Protein AF-A0A7R9Q0N7-F1 (afdb_monomer_lite)

Structure (mmCIF, N/CA/C/O backbone):
data_AF-A0A7R9Q0N7-F1
#
_entry.id   AF-A0A7R9Q0N7-F1
#
loop_
_atom_site.group_PDB
_atom_site.id
_atom_site.type_symbol
_atom_site.label_atom_id
_atom_site.label_alt_id
_atom_site.label_comp_id
_atom_site.label_asym_id
_atom_site.label_entity_id
_atom_site.label_seq_id
_atom_site.pdbx_PDB_ins_code
_atom_site.Cartn_x
_atom_site.Cartn_y
_atom_site.Cartn_z
_atom_site.occupancy
_atom_site.B_iso_or_equiv
_atom_site.auth_seq_id
_atom_site.auth_comp_id
_atom_site.auth_asym_id
_atom_site.auth_atom_id
_atom_site.pdbx_PDB_model_num
ATOM 1 N N . MET A 1 1 ? 1.577 -22.660 20.270 1.00 37.16 1 MET A N 1
ATOM 2 C CA . MET A 1 1 ? 1.448 -21.223 20.616 1.00 37.16 1 MET A CA 1
ATOM 3 C C . MET A 1 1 ? 2.743 -20.415 20.415 1.00 37.16 1 MET A C 1
ATOM 5 O O . MET A 1 1 ? 2.651 -19.222 20.184 1.00 37.16 1 MET A O 1
ATOM 9 N N . PHE A 1 2 ? 3.934 -21.036 20.384 1.00 25.73 2 PHE A N 1
ATOM 10 C CA . PHE A 1 2 ? 5.228 -20.340 20.232 1.00 25.73 2 PHE A CA 1
ATOM 11 C C . PHE A 1 2 ? 5.593 -19.840 18.812 1.00 25.73 2 PHE A C 1
ATOM 13 O O . PHE A 1 2 ? 6.456 -18.979 18.685 1.00 25.73 2 PHE A O 1
ATOM 20 N N . LEU A 1 3 ? 4.931 -20.309 17.743 1.00 26.89 3 LEU A N 1
ATOM 21 C CA . LEU A 1 3 ? 5.252 -19.912 16.355 1.00 26.89 3 LEU A CA 1
ATOM 22 C C . LEU A 1 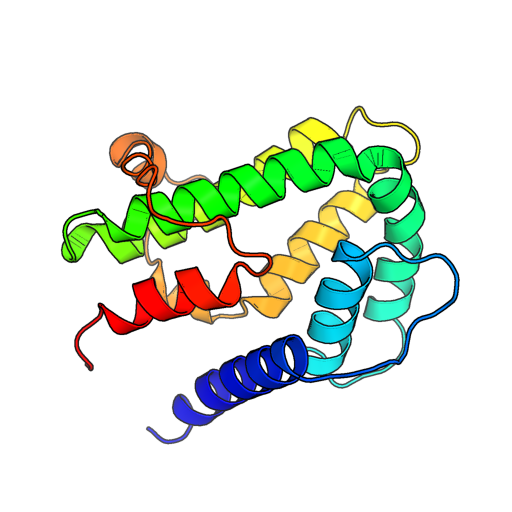3 ? 4.684 -18.546 15.908 1.00 26.89 3 LEU A C 1
ATOM 24 O O . LEU A 1 3 ? 5.082 -18.041 14.864 1.00 26.89 3 LEU A O 1
ATOM 28 N N . LYS A 1 4 ? 3.748 -17.944 16.659 1.00 35.19 4 LYS A N 1
ATOM 29 C CA . LYS A 1 4 ? 3.118 -16.661 16.278 1.00 35.19 4 LYS A CA 1
ATOM 30 C C . LYS A 1 4 ? 3.932 -15.440 16.725 1.00 35.19 4 LYS A C 1
ATOM 32 O O . LYS A 1 4 ? 3.951 -14.425 16.035 1.00 35.19 4 LYS A O 1
ATOM 37 N N . ILE A 1 5 ? 4.661 -15.562 17.836 1.00 32.03 5 ILE A N 1
ATOM 38 C CA . ILE A 1 5 ? 5.450 -14.468 18.423 1.00 32.03 5 ILE A CA 1
ATOM 39 C C . ILE A 1 5 ? 6.707 -14.190 17.586 1.00 32.03 5 ILE A C 1
ATOM 41 O O . ILE A 1 5 ? 7.084 -13.037 17.413 1.00 32.03 5 ILE A O 1
ATOM 45 N N . THR A 1 6 ? 7.315 -15.210 16.976 1.00 32.28 6 THR A N 1
ATOM 46 C CA . THR A 1 6 ? 8.518 -15.040 16.143 1.00 32.28 6 THR A CA 1
ATOM 47 C C . THR A 1 6 ? 8.264 -14.227 14.873 1.00 32.28 6 THR A C 1
ATOM 49 O O . THR A 1 6 ? 9.132 -13.454 14.486 1.00 32.28 6 THR A O 1
ATOM 52 N N . SER A 1 7 ? 7.078 -14.324 14.259 1.00 39.66 7 SER A N 1
ATOM 53 C CA . SER A 1 7 ? 6.729 -13.504 13.084 1.00 39.66 7 SER A CA 1
ATOM 54 C C . SER A 1 7 ? 6.487 -12.043 13.453 1.00 39.66 7 SER A C 1
ATOM 56 O O . SER A 1 7 ? 6.965 -11.152 12.761 1.00 39.66 7 SER A O 1
ATOM 58 N N . ILE A 1 8 ? 5.814 -11.781 14.578 1.00 39.75 8 ILE A N 1
ATOM 59 C CA . ILE A 1 8 ? 5.605 -10.413 15.069 1.00 39.75 8 ILE A CA 1
ATOM 60 C C . ILE A 1 8 ? 6.941 -9.797 15.486 1.00 39.75 8 ILE A C 1
ATOM 62 O O . ILE A 1 8 ? 7.223 -8.667 15.115 1.00 39.75 8 ILE A O 1
ATOM 66 N N . VAL A 1 9 ? 7.809 -10.545 16.171 1.00 37.78 9 VAL A N 1
ATOM 67 C CA . VAL A 1 9 ? 9.155 -10.086 16.542 1.00 37.78 9 VAL A CA 1
ATOM 68 C C . VAL A 1 9 ? 10.033 -9.870 15.307 1.00 37.78 9 VAL A C 1
ATOM 70 O O . VAL A 1 9 ? 10.769 -8.893 15.274 1.00 37.78 9 VAL A O 1
ATOM 73 N N . ALA A 1 10 ? 9.929 -10.696 14.262 1.00 41.44 10 ALA A N 1
ATOM 74 C CA . ALA A 1 10 ? 10.648 -10.487 13.002 1.00 41.44 10 ALA A CA 1
ATOM 75 C C . ALA A 1 10 ? 10.155 -9.239 12.254 1.00 41.44 10 ALA A C 1
ATOM 77 O O . ALA A 1 10 ? 10.969 -8.459 11.764 1.00 41.44 10 ALA A O 1
ATOM 78 N N . VAL A 1 11 ? 8.839 -9.005 12.222 1.00 42.97 11 VAL A N 1
ATOM 79 C CA . VAL A 1 11 ? 8.255 -7.773 11.678 1.00 42.97 11 VAL A CA 1
ATOM 80 C C . VAL A 1 11 ? 8.704 -6.579 12.518 1.00 42.97 11 VAL A C 1
ATOM 82 O O . VAL A 1 11 ? 9.238 -5.627 11.969 1.00 42.97 11 VAL A O 1
ATOM 85 N N . LEU A 1 12 ? 8.606 -6.636 13.845 1.00 42.12 12 LEU A N 1
ATOM 86 C CA . LEU A 1 12 ? 9.044 -5.563 14.740 1.00 42.12 12 LEU A CA 1
ATOM 87 C C . LEU A 1 12 ? 10.554 -5.294 14.644 1.00 42.12 12 LEU A C 1
ATOM 89 O O . LEU A 1 12 ? 10.946 -4.132 14.644 1.00 42.12 12 LEU A O 1
ATOM 93 N N . LEU A 1 13 ? 11.396 -6.319 14.487 1.00 38.53 13 LEU A N 1
ATOM 94 C CA . LEU A 1 13 ? 12.838 -6.177 14.256 1.00 38.53 13 LEU A CA 1
ATOM 95 C C . LEU A 1 13 ? 13.127 -5.563 12.885 1.00 38.53 13 LEU A C 1
ATOM 97 O O . LEU A 1 13 ? 13.954 -4.657 12.796 1.00 38.53 13 LEU A O 1
ATOM 101 N N . ALA A 1 14 ? 12.404 -5.977 11.840 1.00 43.84 14 ALA A N 1
ATOM 102 C CA . ALA A 1 14 ? 12.493 -5.360 10.521 1.00 43.84 14 ALA A CA 1
ATOM 103 C C . ALA A 1 14 ? 12.107 -3.874 10.590 1.00 43.84 14 ALA A C 1
ATOM 105 O O . ALA A 1 14 ? 12.832 -3.010 10.090 1.00 43.84 14 ALA A O 1
ATOM 106 N N . LEU A 1 15 ? 11.024 -3.552 11.299 1.00 42.66 15 LEU A N 1
ATOM 107 C CA . LEU A 1 15 ? 10.566 -2.185 11.533 1.00 42.66 15 LEU A CA 1
ATOM 108 C C . LEU A 1 15 ? 11.549 -1.371 12.391 1.00 42.66 15 LEU A C 1
ATOM 110 O O . LEU A 1 15 ? 11.762 -0.188 12.119 1.00 42.66 15 LEU A O 1
ATOM 114 N N . TRP A 1 16 ? 12.217 -2.001 13.359 1.00 37.00 16 TRP A N 1
ATOM 115 C CA . TRP A 1 16 ? 13.253 -1.381 14.185 1.00 37.00 16 TRP A CA 1
ATOM 116 C C . TRP A 1 16 ? 14.507 -1.044 13.366 1.00 37.00 16 TRP A C 1
ATOM 118 O O . TRP A 1 16 ? 15.011 0.078 13.433 1.00 37.00 16 TRP A O 1
ATOM 128 N N . THR A 1 17 ? 14.949 -1.937 12.476 1.00 39.12 17 THR A N 1
ATOM 129 C CA . THR A 1 17 ? 16.046 -1.649 11.532 1.00 39.12 17 THR A CA 1
ATOM 130 C C . THR A 1 17 ? 15.695 -0.593 10.477 1.00 39.12 17 THR A C 1
ATOM 132 O O . THR A 1 17 ? 16.576 0.142 10.031 1.00 39.12 17 THR A O 1
ATOM 135 N N . ILE A 1 18 ? 14.418 -0.443 10.107 1.00 44.34 18 ILE A N 1
ATOM 136 C CA . ILE A 1 18 ? 13.950 0.663 9.250 1.00 44.34 18 ILE A CA 1
ATOM 137 C C . ILE A 1 18 ? 14.027 2.002 9.987 1.00 44.34 18 ILE A C 1
ATOM 139 O O . ILE A 1 18 ? 14.349 3.019 9.370 1.00 44.34 18 ILE A O 1
ATOM 143 N N . ALA A 1 19 ? 13.728 2.007 11.287 1.00 37.50 19 ALA A N 1
ATOM 144 C CA . ALA A 1 19 ? 13.753 3.210 12.108 1.00 37.50 19 ALA A CA 1
ATOM 145 C C . ALA A 1 19 ? 15.181 3.654 12.485 1.00 37.50 19 ALA A C 1
ATOM 147 O O . ALA A 1 19 ? 15.412 4.857 12.594 1.00 37.50 19 ALA A O 1
ATOM 148 N N . TYR A 1 20 ? 16.133 2.717 12.626 1.00 36.25 20 TYR A N 1
ATOM 149 C CA . TYR A 1 20 ? 17.461 2.994 13.203 1.00 36.25 20 TYR A CA 1
ATOM 150 C C . TYR A 1 20 ? 18.684 2.606 12.345 1.00 36.25 20 TYR A C 1
ATOM 152 O O . TYR A 1 20 ? 19.807 2.935 12.716 1.00 36.25 20 TYR A O 1
ATOM 160 N N . GLY A 1 21 ? 18.526 1.949 11.191 1.00 35.38 21 GLY A N 1
ATOM 161 C CA . GLY A 1 21 ? 19.665 1.524 10.365 1.00 35.38 21 GLY A CA 1
ATOM 162 C C . GLY A 1 21 ? 20.298 2.659 9.547 1.00 35.38 21 GLY A C 1
ATOM 163 O O . GLY A 1 21 ? 19.736 3.087 8.535 1.00 35.38 21 GLY A O 1
ATOM 164 N N . GLN A 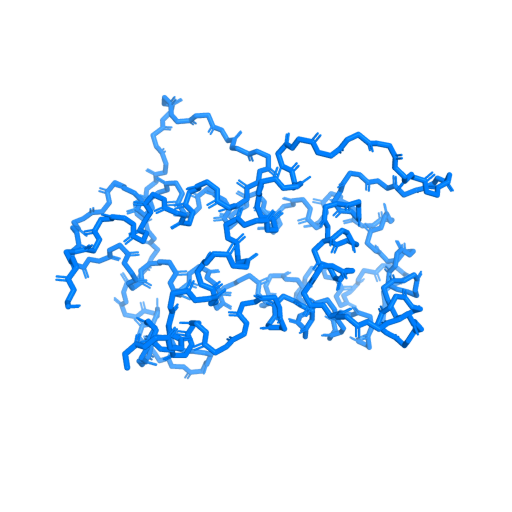1 22 ? 21.494 3.116 9.918 1.00 36.59 22 GLN A N 1
ATOM 165 C CA . GLN A 1 22 ? 22.346 3.948 9.058 1.00 36.59 22 GLN A CA 1
ATOM 166 C C . GLN A 1 22 ? 23.008 3.131 7.931 1.00 36.59 22 GLN A C 1
ATOM 168 O O . GLN A 1 22 ? 23.356 1.970 8.094 1.00 36.59 22 GLN A O 1
ATOM 173 N N . ASP A 1 23 ? 23.091 3.773 6.763 1.00 37.28 23 ASP A N 1
ATOM 174 C CA . ASP A 1 23 ? 24.096 3.628 5.698 1.00 37.28 23 ASP A CA 1
ATOM 175 C C . ASP A 1 23 ? 24.526 2.233 5.217 1.00 37.28 23 ASP A C 1
ATOM 177 O O . ASP A 1 23 ? 25.565 1.695 5.572 1.00 37.28 23 ASP A O 1
ATOM 181 N N . CYS A 1 24 ? 23.770 1.733 4.238 1.00 32.28 24 CYS A N 1
ATOM 182 C CA . CYS A 1 24 ? 24.281 0.897 3.148 1.00 32.28 24 CYS A CA 1
ATOM 18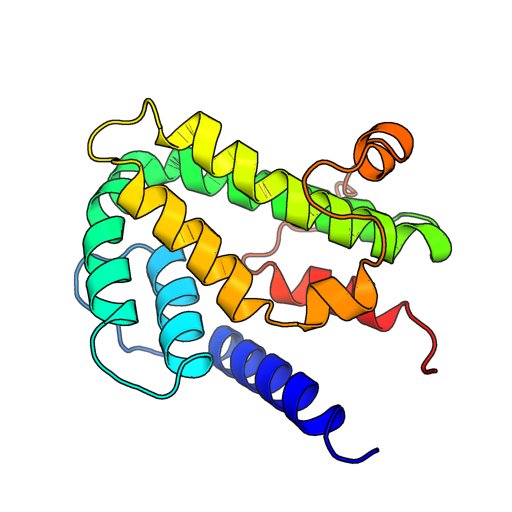3 C C . CYS A 1 24 ? 23.483 1.306 1.905 1.00 32.28 24 CYS A C 1
ATOM 185 O O . CYS A 1 24 ? 22.410 0.765 1.643 1.00 32.28 24 CYS A O 1
ATOM 187 N N . SER A 1 25 ? 23.933 2.365 1.225 1.00 33.62 25 SER A N 1
ATOM 188 C CA . SER A 1 25 ? 23.260 2.939 0.055 1.00 33.62 25 SER A CA 1
ATOM 189 C C . SER A 1 25 ? 24.121 2.747 -1.198 1.00 33.62 25 SER A C 1
ATOM 191 O O . SER A 1 25 ? 25.211 3.320 -1.271 1.00 33.62 25 SER A O 1
ATOM 193 N N . PRO A 1 26 ? 23.669 1.974 -2.203 1.00 36.22 26 PRO A N 1
ATOM 194 C CA . PRO A 1 26 ? 24.223 2.049 -3.548 1.00 36.22 26 PRO A CA 1
ATOM 195 C C . PRO A 1 26 ? 23.954 3.447 -4.124 1.00 36.22 26 PRO A C 1
ATOM 197 O O . PRO A 1 26 ? 22.831 3.953 -4.064 1.00 36.22 26 PRO A O 1
ATOM 200 N N . LYS A 1 27 ? 24.984 4.093 -4.682 1.00 29.75 27 LYS A N 1
ATOM 201 C CA . LYS A 1 27 ? 24.873 5.437 -5.273 1.00 29.75 27 LYS A CA 1
ATOM 202 C C . LYS A 1 27 ? 23.765 5.458 -6.341 1.00 29.75 27 LYS A C 1
ATOM 204 O O . LYS A 1 27 ? 23.874 4.757 -7.340 1.00 29.75 27 LYS A O 1
ATOM 209 N N . GLY A 1 28 ? 22.727 6.277 -6.137 1.00 35.34 28 GLY A N 1
ATOM 210 C CA . GLY A 1 28 ? 21.667 6.539 -7.126 1.00 35.34 28 GLY A CA 1
ATOM 211 C C . GLY A 1 28 ? 20.246 6.087 -6.757 1.00 35.34 28 GLY A C 1
ATOM 212 O O . GLY A 1 28 ? 19.318 6.433 -7.483 1.00 35.34 28 GLY A O 1
ATOM 213 N N . MET A 1 29 ? 20.043 5.372 -5.644 1.00 37.28 29 MET A N 1
ATOM 214 C CA . MET A 1 29 ? 18.702 4.978 -5.175 1.00 37.28 29 MET A CA 1
ATOM 215 C C . MET A 1 29 ? 18.008 6.101 -4.388 1.00 37.28 29 MET A C 1
ATOM 217 O O . MET A 1 29 ? 18.597 6.679 -3.468 1.00 37.28 29 MET A O 1
ATOM 221 N N . LYS A 1 30 ? 16.742 6.405 -4.713 1.00 49.44 30 LYS A N 1
ATOM 222 C CA . LYS A 1 30 ? 15.919 7.332 -3.919 1.00 49.44 30 LYS A CA 1
ATOM 223 C C . LYS A 1 30 ? 15.388 6.650 -2.651 1.00 49.44 30 LYS A C 1
ATOM 225 O O . LYS A 1 30 ? 15.458 5.440 -2.464 1.00 49.44 30 LYS A O 1
ATOM 230 N N . ARG A 1 31 ? 14.836 7.456 -1.741 1.00 49.75 31 ARG A N 1
ATOM 231 C CA . ARG A 1 31 ? 14.463 7.065 -0.367 1.00 49.75 31 ARG A CA 1
ATOM 232 C C . ARG A 1 31 ? 13.481 5.884 -0.274 1.00 49.75 31 ARG A C 1
ATOM 234 O O . ARG A 1 31 ? 13.618 5.084 0.645 1.00 49.75 31 ARG A O 1
ATOM 241 N N . PHE A 1 32 ? 12.518 5.781 -1.193 1.00 45.06 32 PHE A N 1
ATOM 242 C CA . PHE A 1 32 ? 11.541 4.682 -1.241 1.00 45.06 32 PHE A CA 1
ATOM 243 C C . PHE A 1 32 ? 12.218 3.336 -1.542 1.00 45.06 32 PHE A C 1
ATOM 245 O O . PHE A 1 32 ? 11.963 2.345 -0.856 1.00 45.06 32 PHE A O 1
ATOM 252 N N . ASP A 1 33 ? 13.169 3.338 -2.479 1.00 49.19 33 ASP A N 1
ATOM 253 C CA . ASP A 1 33 ? 13.941 2.154 -2.849 1.00 49.19 33 ASP A CA 1
ATOM 254 C C . ASP A 1 33 ? 14.787 1.646 -1.679 1.00 49.19 33 ASP A C 1
ATOM 256 O O . ASP A 1 33 ? 14.932 0.444 -1.510 1.00 49.19 33 ASP A O 1
ATOM 260 N N . ILE A 1 34 ? 15.330 2.537 -0.839 1.00 50.38 34 ILE A N 1
ATOM 261 C CA . ILE A 1 34 ? 16.172 2.147 0.306 1.00 50.38 34 ILE A CA 1
ATOM 262 C C . ILE A 1 34 ? 15.341 1.429 1.376 1.00 50.38 34 ILE A C 1
ATOM 264 O O . ILE A 1 34 ? 15.773 0.406 1.907 1.00 50.38 34 ILE A O 1
ATOM 268 N N . THR A 1 35 ? 14.149 1.937 1.701 1.00 52.12 35 THR A N 1
ATOM 269 C CA . THR A 1 35 ? 13.270 1.307 2.699 1.00 52.12 35 THR A CA 1
ATOM 270 C C . THR A 1 35 ? 12.736 -0.034 2.202 1.00 52.12 35 THR A C 1
ATOM 272 O O . THR A 1 35 ? 12.779 -1.010 2.950 1.00 52.12 35 THR A O 1
ATOM 275 N N . MET A 1 36 ? 12.309 -0.109 0.937 1.00 52.31 36 MET A N 1
ATOM 276 C CA . MET A 1 36 ? 11.844 -1.362 0.340 1.00 52.31 36 MET A CA 1
ATOM 277 C C . MET A 1 36 ? 12.985 -2.366 0.169 1.00 52.31 36 MET A C 1
ATOM 279 O O . MET A 1 36 ? 12.823 -3.508 0.576 1.00 52.31 36 MET A O 1
ATOM 283 N N . ALA A 1 37 ? 14.162 -1.963 -0.323 1.00 49.41 37 ALA A N 1
ATOM 284 C CA . ALA A 1 37 ? 15.330 -2.843 -0.445 1.00 49.41 37 ALA A CA 1
ATOM 285 C C . ALA A 1 37 ? 15.758 -3.434 0.899 1.00 49.41 37 ALA A C 1
ATOM 287 O O . ALA A 1 37 ? 16.030 -4.626 0.987 1.00 49.41 37 ALA A O 1
ATOM 288 N N . ARG A 1 38 ? 15.765 -2.626 1.964 1.00 53.91 38 ARG A N 1
ATOM 289 C CA . ARG A 1 38 ? 16.067 -3.117 3.314 1.00 53.91 38 ARG A CA 1
ATOM 290 C C . ARG A 1 38 ? 15.019 -4.114 3.796 1.00 53.91 38 ARG A C 1
ATOM 292 O O . ARG A 1 38 ? 15.392 -5.169 4.293 1.00 53.91 38 ARG A O 1
ATOM 299 N N . LEU A 1 39 ? 13.733 -3.827 3.583 1.00 51.41 39 LEU A N 1
ATOM 300 C CA . LEU A 1 39 ? 12.649 -4.769 3.873 1.00 51.41 39 LEU A CA 1
ATOM 301 C C . LEU A 1 39 ? 12.790 -6.078 3.084 1.00 51.41 39 LEU A C 1
ATOM 303 O O . LEU A 1 39 ? 12.584 -7.141 3.658 1.00 51.41 39 LEU A O 1
ATOM 307 N N . VAL A 1 40 ? 13.195 -6.026 1.810 1.00 51.03 40 VAL A N 1
ATOM 308 C CA . VAL A 1 40 ? 13.445 -7.219 0.980 1.00 51.03 40 VAL A CA 1
ATOM 309 C C . VAL A 1 40 ? 14.557 -8.069 1.578 1.00 51.03 40 VAL A C 1
ATOM 311 O O . VAL A 1 40 ? 14.371 -9.275 1.724 1.00 51.03 40 VAL A O 1
ATOM 314 N N . THR A 1 41 ? 15.686 -7.442 1.922 1.00 52.16 41 THR A N 1
ATOM 315 C CA . THR A 1 41 ? 16.863 -8.115 2.488 1.00 52.16 41 THR A CA 1
ATOM 316 C C . THR A 1 41 ? 16.554 -8.754 3.840 1.00 52.16 41 THR A C 1
ATOM 318 O O . THR A 1 41 ? 17.076 -9.822 4.141 1.00 52.16 41 THR A O 1
ATOM 321 N N . ILE A 1 42 ? 15.698 -8.124 4.649 1.00 53.31 42 ILE A N 1
ATOM 322 C CA . ILE A 1 42 ? 15.332 -8.630 5.977 1.00 53.31 42 ILE A CA 1
ATOM 323 C C . ILE A 1 42 ? 14.254 -9.721 5.889 1.00 53.31 42 ILE A C 1
ATOM 325 O O . ILE A 1 42 ? 14.358 -10.734 6.573 1.00 53.31 42 ILE A O 1
ATOM 329 N N . ALA A 1 43 ? 13.231 -9.542 5.047 1.00 48.66 43 ALA A N 1
ATOM 330 C CA . ALA A 1 43 ? 12.120 -10.491 4.918 1.00 48.66 43 ALA A CA 1
ATOM 331 C C . ALA A 1 43 ? 12.480 -11.744 4.101 1.00 48.66 43 ALA A C 1
ATOM 333 O O . ALA A 1 43 ? 11.774 -12.746 4.168 1.00 48.66 43 ALA A O 1
ATOM 334 N N . ASN A 1 44 ? 13.555 -11.702 3.308 1.00 52.03 44 ASN A N 1
ATOM 335 C CA . ASN A 1 44 ? 13.996 -12.822 2.485 1.00 52.03 44 ASN A CA 1
ATOM 336 C C . ASN A 1 44 ? 15.485 -13.072 2.715 1.00 52.03 44 ASN A C 1
ATOM 338 O O . ASN A 1 44 ? 16.337 -12.468 2.066 1.00 52.03 44 ASN A O 1
ATOM 342 N N . SER A 1 45 ? 15.798 -13.985 3.629 1.00 45.31 45 SER A N 1
ATOM 343 C CA . SER A 1 45 ? 17.154 -14.458 3.907 1.00 45.31 45 SER A CA 1
ATOM 344 C C . SER A 1 45 ? 17.720 -15.211 2.688 1.00 45.31 45 SER A C 1
ATOM 346 O O . SER A 1 45 ? 17.639 -16.432 2.598 1.00 45.31 45 SER A O 1
ATOM 348 N N . GLY A 1 46 ? 18.267 -14.481 1.710 1.00 47.09 46 GLY A N 1
ATOM 349 C CA . GLY A 1 46 ? 18.969 -15.052 0.556 1.00 47.09 46 GLY A CA 1
ATOM 350 C C . GLY A 1 46 ? 19.374 -14.005 -0.498 1.00 47.09 46 GLY A C 1
ATOM 351 O O . GLY A 1 46 ? 18.494 -13.373 -1.085 1.00 47.09 46 GLY A O 1
ATOM 352 N N . PRO A 1 47 ? 20.678 -13.817 -0.786 1.00 52.34 47 PRO A N 1
ATOM 353 C CA . PRO A 1 47 ? 21.137 -12.866 -1.796 1.00 52.34 47 PRO A CA 1
ATOM 354 C C . PRO A 1 47 ? 20.930 -13.432 -3.211 1.00 52.34 47 PRO A C 1
ATOM 356 O O . PRO A 1 47 ? 21.211 -14.600 -3.476 1.00 52.34 47 PRO A O 1
ATOM 359 N N . GLY A 1 48 ? 20.428 -12.600 -4.129 1.00 57.47 48 GLY A N 1
ATOM 360 C CA . GLY A 1 48 ? 20.366 -12.903 -5.563 1.00 57.47 48 GLY A CA 1
ATOM 361 C C . GLY A 1 48 ? 19.065 -12.449 -6.224 1.00 57.47 48 GLY A C 1
ATOM 362 O O . GLY A 1 48 ? 18.906 -11.293 -6.596 1.00 57.47 48 GLY A O 1
ATOM 363 N N . LYS A 1 49 ? 18.083 -13.349 -6.361 1.00 60.22 49 LYS A N 1
ATOM 364 C CA . LYS A 1 49 ? 16.976 -13.175 -7.328 1.00 60.22 49 LYS A CA 1
ATOM 365 C C . LYS A 1 49 ? 16.000 -12.025 -7.027 1.00 60.22 49 LYS A C 1
ATOM 367 O O . LYS A 1 49 ? 15.590 -11.321 -7.953 1.00 60.22 49 LYS A O 1
ATOM 372 N N . LYS A 1 50 ? 15.602 -11.825 -5.761 1.00 62.69 50 LYS A N 1
ATOM 373 C CA . LYS A 1 50 ? 14.674 -10.737 -5.378 1.00 62.69 50 LYS A CA 1
ATOM 374 C C . LYS A 1 50 ? 15.367 -9.372 -5.384 1.00 62.69 50 LYS A C 1
ATOM 376 O O . LYS A 1 50 ? 14.766 -8.390 -5.803 1.00 62.69 50 LYS A O 1
ATOM 381 N N . GLN A 1 51 ? 16.640 -9.320 -4.999 1.00 64.56 51 GLN A N 1
ATOM 382 C CA . GLN A 1 51 ? 17.439 -8.096 -5.063 1.00 64.56 51 GLN A CA 1
ATOM 383 C C . GLN A 1 51 ? 17.672 -7.657 -6.516 1.00 64.56 51 GLN A C 1
ATOM 385 O O . GLN A 1 51 ? 17.431 -6.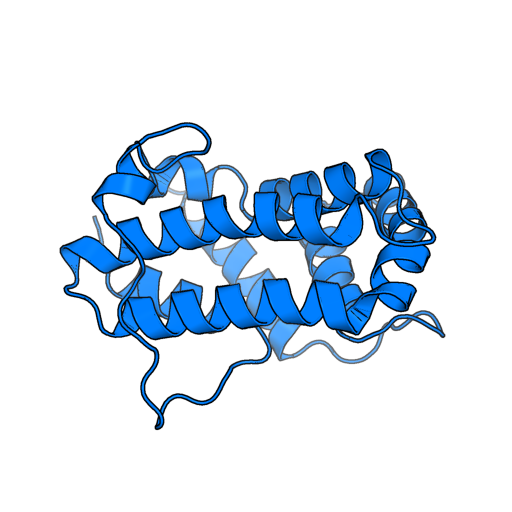499 -6.841 1.00 64.56 51 GLN A O 1
ATOM 390 N N . ASP A 1 52 ? 18.028 -8.581 -7.411 1.00 67.19 52 ASP A N 1
ATOM 391 C CA . ASP A 1 52 ? 18.209 -8.285 -8.840 1.00 67.19 52 ASP A CA 1
ATOM 392 C C . ASP A 1 52 ? 16.917 -7.808 -9.507 1.00 67.19 52 ASP A C 1
ATOM 394 O O . ASP A 1 52 ? 16.927 -6.921 -10.359 1.00 67.19 52 ASP A O 1
ATOM 398 N N . SER A 1 53 ? 15.785 -8.395 -9.124 1.00 67.81 53 SER A N 1
ATOM 399 C CA . SER A 1 53 ? 14.473 -8.004 -9.648 1.00 67.81 53 SER A CA 1
ATOM 400 C C . SER A 1 53 ? 14.050 -6.624 -9.140 1.00 67.81 53 SER A C 1
ATOM 402 O O . SER A 1 53 ? 13.509 -5.832 -9.911 1.00 67.81 53 SER A O 1
ATOM 404 N N . LEU A 1 54 ? 14.401 -6.279 -7.897 1.00 66.06 54 LEU A N 1
ATOM 405 C CA . LEU A 1 54 ? 14.220 -4.925 -7.378 1.00 66.06 54 LEU A CA 1
ATOM 406 C C . LEU A 1 54 ? 15.089 -3.917 -8.130 1.00 66.06 54 LEU A C 1
ATOM 408 O O . LEU A 1 54 ? 14.572 -2.893 -8.568 1.00 66.06 54 LEU A O 1
ATOM 412 N N . LEU A 1 55 ? 16.369 -4.233 -8.350 1.00 69.12 55 LEU A N 1
ATOM 413 C CA . LEU A 1 55 ? 17.282 -3.392 -9.131 1.00 69.12 55 LEU A CA 1
ATOM 414 C C . LEU A 1 55 ? 16.780 -3.177 -10.569 1.00 69.12 55 LEU A C 1
ATOM 416 O O . LEU A 1 55 ? 16.976 -2.107 -11.141 1.00 69.12 55 LEU A O 1
ATOM 420 N N . LYS A 1 56 ? 16.081 -4.162 -11.148 1.00 73.19 56 LYS A N 1
ATOM 421 C CA . LYS A 1 56 ? 15.422 -4.034 -12.459 1.00 73.19 56 LYS A CA 1
ATOM 422 C C . LYS A 1 56 ? 14.170 -3.153 -12.427 1.00 73.19 56 LYS A C 1
ATOM 424 O O . LYS A 1 56 ? 13.871 -2.523 -13.438 1.00 73.19 56 LYS A O 1
ATOM 429 N N . ALA A 1 57 ? 13.455 -3.083 -11.305 1.00 75.06 57 ALA A N 1
ATOM 430 C CA . ALA A 1 57 ? 12.309 -2.185 -11.127 1.00 75.06 57 ALA A CA 1
ATOM 431 C C . ALA A 1 57 ? 12.735 -0.735 -10.810 1.00 75.06 57 ALA A C 1
ATOM 433 O O . ALA A 1 57 ? 12.001 0.211 -11.103 1.00 75.06 57 ALA A O 1
ATOM 434 N N . THR A 1 58 ? 13.945 -0.537 -10.277 1.00 76.25 58 THR A N 1
ATOM 435 C CA . THR A 1 58 ? 14.500 0.766 -9.874 1.00 76.25 58 THR A CA 1
ATOM 436 C C . THR A 1 58 ? 14.416 1.865 -10.949 1.00 76.25 58 THR A C 1
ATOM 438 O O . THR A 1 58 ? 14.032 2.982 -10.597 1.00 76.25 58 THR A O 1
ATOM 441 N N . PRO A 1 59 ? 14.711 1.635 -12.248 1.00 81.88 59 PRO A N 1
ATOM 442 C CA . PRO A 1 59 ? 14.587 2.680 -13.269 1.00 81.88 59 PRO A CA 1
ATOM 443 C C . PRO A 1 59 ? 13.152 3.189 -13.451 1.00 81.88 59 PRO A C 1
ATOM 445 O O . PRO A 1 59 ? 12.958 4.395 -13.604 1.00 81.88 59 PRO A O 1
ATOM 448 N N . CYS A 1 60 ? 12.161 2.293 -13.398 1.00 81.69 60 CYS A N 1
ATOM 449 C CA . CYS A 1 60 ? 10.739 2.641 -13.454 1.00 81.69 60 CYS A CA 1
ATOM 450 C C . CYS A 1 60 ? 10.346 3.482 -12.234 1.00 81.69 60 CYS A C 1
ATOM 452 O O . CYS A 1 60 ? 9.824 4.587 -12.387 1.00 81.69 60 CYS A O 1
ATOM 454 N N . LEU A 1 61 ? 10.655 2.991 -11.028 1.00 80.88 61 LEU A N 1
ATOM 455 C CA . LEU A 1 61 ? 10.265 3.638 -9.774 1.00 80.88 61 LEU A CA 1
ATOM 456 C C . LEU A 1 61 ? 10.918 5.012 -9.599 1.00 80.88 61 LEU A C 1
ATOM 458 O O . LEU A 1 61 ? 10.237 5.974 -9.257 1.00 80.88 61 LEU A O 1
ATOM 462 N N . ASN A 1 62 ? 12.214 5.145 -9.893 1.00 79.38 62 ASN A N 1
ATOM 463 C CA . ASN A 1 62 ? 12.925 6.413 -9.716 1.00 79.38 62 ASN A CA 1
ATOM 464 C C . ASN A 1 62 ? 12.507 7.488 -10.710 1.00 79.38 62 ASN A C 1
ATOM 466 O O . ASN A 1 62 ? 12.455 8.674 -10.355 1.00 79.38 62 ASN A O 1
ATOM 470 N N . HIS A 1 63 ? 12.235 7.079 -11.950 1.00 82.88 63 HIS A N 1
ATOM 471 C CA . HIS A 1 63 ? 11.775 7.985 -12.992 1.00 82.88 63 HIS A CA 1
ATOM 472 C C . HIS A 1 63 ? 10.348 8.468 -12.713 1.0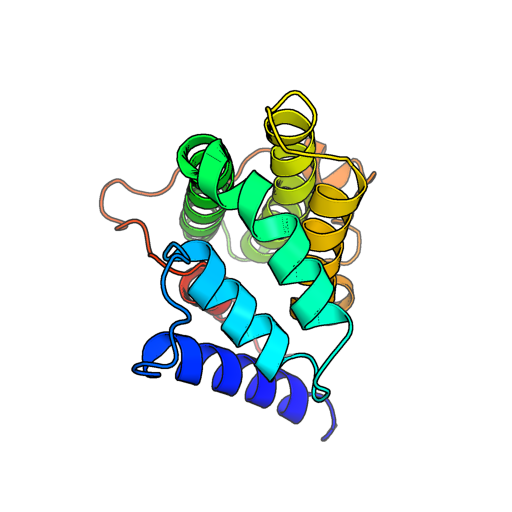0 82.88 63 HIS A C 1
ATOM 474 O O . HIS A 1 63 ? 10.054 9.643 -12.910 1.00 82.88 63 HIS A O 1
ATOM 480 N N . ASN A 1 64 ? 9.505 7.592 -12.161 1.00 83.12 64 ASN A N 1
ATOM 481 C CA . ASN A 1 64 ? 8.098 7.862 -11.865 1.00 83.12 64 ASN A CA 1
ATOM 482 C C . ASN A 1 64 ? 7.827 8.097 -10.370 1.00 83.12 64 ASN A C 1
ATOM 484 O O . ASN A 1 64 ? 6.705 7.937 -9.892 1.00 83.12 64 ASN A O 1
ATOM 488 N N . ASP A 1 65 ? 8.845 8.532 -9.631 1.00 80.88 65 ASP A N 1
ATOM 489 C CA . ASP A 1 65 ? 8.809 8.792 -8.189 1.00 80.88 65 ASP A CA 1
ATOM 490 C C . ASP A 1 65 ? 7.632 9.686 -7.734 1.00 80.88 65 ASP A C 1
ATOM 492 O O . ASP A 1 65 ? 7.008 9.357 -6.724 1.00 80.88 65 ASP A O 1
ATOM 496 N N . PRO A 1 66 ? 7.214 10.742 -8.469 1.00 85.62 66 PRO A N 1
ATOM 497 C CA . PRO A 1 66 ? 6.005 11.491 -8.115 1.00 85.62 66 PRO A CA 1
ATOM 498 C C . PRO A 1 66 ? 4.719 10.646 -8.140 1.00 85.62 66 PRO A C 1
ATOM 500 O O . PRO A 1 66 ? 3.842 10.837 -7.296 1.00 85.62 66 PRO A O 1
ATOM 503 N N . LEU A 1 67 ? 4.602 9.701 -9.080 1.00 84.31 67 LEU A N 1
ATOM 504 C CA . LEU A 1 67 ? 3.449 8.801 -9.204 1.00 84.31 67 LEU A CA 1
ATOM 505 C C . LEU A 1 67 ? 3.452 7.754 -8.085 1.00 84.31 67 LEU A C 1
ATOM 507 O O . LEU A 1 67 ? 2.440 7.578 -7.405 1.00 84.31 67 LEU A O 1
ATOM 511 N N . VAL A 1 68 ? 4.614 7.146 -7.832 1.00 81.94 68 VAL A N 1
ATOM 512 C CA . VAL A 1 68 ? 4.841 6.214 -6.713 1.00 81.94 68 VAL A CA 1
ATOM 513 C C . VAL A 1 68 ? 4.512 6.893 -5.384 1.00 81.94 68 VAL A C 1
ATOM 515 O O . VAL A 1 68 ? 3.733 6.377 -4.581 1.00 81.94 68 VAL A O 1
ATOM 518 N N . THR A 1 69 ? 5.040 8.102 -5.178 1.00 83.12 69 THR A N 1
ATOM 519 C CA . THR A 1 69 ? 4.789 8.910 -3.983 1.00 83.12 69 THR A CA 1
ATOM 520 C C . THR A 1 69 ? 3.304 9.221 -3.832 1.00 83.12 69 THR A C 1
ATOM 522 O O . THR A 1 69 ? 2.792 9.195 -2.715 1.00 83.12 69 THR A O 1
ATOM 525 N N . LYS A 1 70 ? 2.568 9.475 -4.919 1.00 87.25 70 LYS A N 1
ATOM 526 C CA . LYS A 1 70 ? 1.123 9.724 -4.847 1.00 87.25 70 LYS A CA 1
ATOM 527 C C . LYS A 1 70 ? 0.354 8.507 -4.322 1.00 87.25 70 LYS A C 1
ATOM 529 O O . LYS A 1 70 ? -0.470 8.677 -3.422 1.00 87.25 70 LYS A O 1
ATOM 534 N N . CYS A 1 71 ? 0.646 7.304 -4.816 1.00 87.69 71 CYS A N 1
ATOM 535 C CA . CYS A 1 71 ? 0.027 6.074 -4.307 1.00 87.69 71 CYS A CA 1
ATOM 536 C C . CYS A 1 71 ? 0.394 5.826 -2.844 1.00 87.69 71 CYS A C 1
ATOM 538 O O . CYS A 1 71 ? -0.481 5.667 -1.995 1.00 87.69 71 CYS A O 1
ATOM 540 N N . TYR A 1 72 ? 1.685 5.908 -2.526 1.00 86.56 72 TYR A N 1
ATOM 541 C CA . TYR A 1 72 ? 2.184 5.672 -1.175 1.00 86.56 72 TYR A CA 1
ATOM 542 C C . TYR A 1 72 ? 1.637 6.673 -0.147 1.00 86.56 72 TYR A C 1
ATOM 544 O O . TYR A 1 72 ? 1.252 6.308 0.961 1.00 86.56 72 TYR A O 1
ATOM 552 N N . THR A 1 73 ? 1.570 7.956 -0.504 1.00 88.31 73 THR A N 1
ATOM 553 C CA . THR A 1 73 ? 1.025 8.986 0.392 1.00 88.31 73 THR A CA 1
ATOM 554 C C . THR A 1 73 ? -0.486 8.880 0.555 1.00 88.31 73 THR A C 1
ATOM 556 O O . THR A 1 73 ? -0.969 9.177 1.645 1.00 88.31 73 THR A O 1
ATOM 559 N N . SER A 1 74 ? -1.213 8.435 -0.476 1.00 91.19 74 SER A N 1
ATOM 560 C CA . SER A 1 74 ? -2.650 8.146 -0.371 1.00 91.19 74 SER A CA 1
ATOM 561 C C . SER A 1 74 ? -2.896 6.971 0.571 1.00 91.19 74 SER A C 1
ATOM 563 O O . SER A 1 74 ? -3.725 7.091 1.464 1.00 91.19 74 SER A O 1
ATOM 565 N N . PHE A 1 75 ? -2.096 5.907 0.453 1.00 92.25 75 PHE A N 1
ATOM 566 C CA . PHE A 1 75 ? -2.127 4.765 1.366 1.00 92.25 75 PHE A CA 1
ATOM 567 C C . PHE A 1 75 ? -1.876 5.186 2.823 1.00 92.25 75 PHE A C 1
ATOM 569 O O . PHE A 1 75 ? -2.690 4.907 3.697 1.00 92.25 75 PHE A O 1
ATOM 576 N N . ILE A 1 76 ? -0.804 5.942 3.102 1.00 90.12 76 ILE A N 1
ATOM 577 C CA . ILE A 1 76 ? -0.534 6.440 4.466 1.00 90.12 76 ILE A CA 1
ATOM 578 C C . ILE A 1 76 ? -1.667 7.332 4.981 1.00 90.12 76 ILE A C 1
ATOM 580 O O . ILE A 1 76 ? -2.035 7.242 6.151 1.00 90.12 76 ILE A O 1
ATOM 584 N N . ASP A 1 77 ? -2.212 8.210 4.139 1.00 93.62 77 ASP A N 1
ATOM 585 C CA . ASP A 1 77 ? -3.318 9.079 4.539 1.00 93.62 77 ASP A CA 1
ATOM 586 C C . ASP A 1 77 ? -4.591 8.268 4.846 1.00 93.62 77 ASP A C 1
ATOM 588 O O . ASP A 1 77 ? -5.302 8.616 5.790 1.00 93.62 77 ASP A O 1
ATOM 592 N N . GLY A 1 78 ? -4.837 7.179 4.111 1.00 95.12 78 GLY A N 1
ATOM 593 C CA . GLY A 1 78 ? -5.901 6.213 4.379 1.00 95.12 78 GLY A CA 1
ATOM 594 C C . GLY A 1 78 ? -5.713 5.494 5.713 1.00 95.12 78 GLY A C 1
ATOM 595 O O . GLY A 1 78 ? -6.637 5.468 6.524 1.00 95.12 78 GLY A O 1
ATOM 596 N N . LEU A 1 79 ? -4.499 5.013 6.004 1.00 93.81 79 LEU A N 1
ATOM 597 C CA . LEU A 1 79 ? -4.172 4.382 7.289 1.00 93.81 79 LEU A CA 1
ATOM 598 C C . LEU A 1 79 ? -4.339 5.349 8.472 1.00 93.81 79 LEU A C 1
ATOM 600 O O . LEU A 1 79 ? -4.963 5.012 9.474 1.00 93.81 79 LEU A O 1
ATOM 604 N N . LEU A 1 80 ? -3.830 6.580 8.355 1.00 94.19 80 LEU A N 1
ATOM 605 C CA . LEU A 1 80 ? -4.011 7.617 9.382 1.00 94.19 80 LEU A CA 1
ATOM 606 C C . LEU A 1 80 ? -5.485 8.002 9.552 1.00 94.19 80 LEU A C 1
ATOM 608 O O . LEU A 1 80 ? -5.926 8.324 10.654 1.00 94.19 80 LEU A O 1
ATOM 612 N N . GLY A 1 81 ? -6.245 7.975 8.461 1.00 94.56 81 GLY A N 1
ATOM 613 C CA . GLY A 1 81 ? -7.690 8.131 8.462 1.00 94.56 81 GLY A CA 1
ATOM 614 C C . GLY A 1 81 ? -8.403 7.022 9.230 1.00 94.56 81 GLY A C 1
ATOM 615 O O . GLY A 1 81 ? -9.235 7.305 10.094 1.00 94.56 81 GLY A O 1
ATOM 616 N N . ALA A 1 82 ? -8.016 5.771 8.975 1.00 95.00 82 ALA A N 1
ATOM 617 C CA . ALA A 1 82 ? -8.548 4.582 9.627 1.00 95.00 82 ALA A CA 1
ATOM 618 C C . ALA A 1 82 ? -8.352 4.604 11.149 1.00 95.00 82 ALA A C 1
ATOM 620 O O . ALA A 1 82 ? -9.218 4.119 11.868 1.00 95.00 82 ALA A O 1
ATOM 621 N N . GLN A 1 83 ? -7.285 5.234 11.658 1.00 92.19 83 GLN A N 1
ATOM 622 C CA . GLN A 1 83 ? -7.075 5.402 13.105 1.00 92.19 83 GLN A CA 1
ATOM 623 C C . GLN A 1 83 ? -8.218 6.168 13.794 1.00 92.19 83 GLN A C 1
ATOM 625 O O . GLN A 1 83 ? -8.446 5.972 14.985 1.00 92.19 83 GLN A O 1
ATOM 630 N N . ASN A 1 84 ? -8.946 7.011 13.053 1.00 92.00 84 ASN A N 1
ATOM 631 C CA . ASN A 1 84 ? -10.087 7.780 13.556 1.00 92.00 84 ASN A CA 1
ATOM 632 C C . ASN A 1 84 ? -11.432 7.044 13.396 1.00 92.00 84 ASN A C 1
ATOM 634 O O . ASN A 1 84 ? -12.480 7.617 13.688 1.00 92.00 84 ASN A O 1
ATOM 638 N N . ALA A 1 85 ? -11.435 5.819 12.866 1.00 92.44 85 ALA A N 1
ATOM 639 C CA . ALA A 1 85 ? -12.639 5.006 12.766 1.00 92.44 85 ALA A CA 1
ATOM 640 C C . ALA A 1 85 ? -12.968 4.322 14.100 1.00 92.44 85 ALA A C 1
ATOM 642 O O . ALA A 1 85 ? -12.104 4.153 14.959 1.00 92.44 85 ALA A O 1
ATOM 643 N N . ASN A 1 86 ? -14.213 3.856 14.229 1.00 90.88 86 ASN A N 1
ATOM 644 C CA . ASN A 1 86 ? -14.603 2.939 15.301 1.00 90.88 86 ASN A CA 1
ATOM 645 C C . ASN A 1 86 ? -13.688 1.705 15.294 1.00 90.88 86 ASN A C 1
ATOM 647 O O . ASN A 1 86 ? -13.339 1.214 14.217 1.00 90.88 86 ASN A O 1
ATOM 651 N N . ASP A 1 87 ? -13.369 1.165 16.473 1.00 86.69 87 ASP A N 1
ATOM 652 C CA . ASP A 1 87 ? -12.401 0.067 16.622 1.00 86.69 87 ASP A CA 1
ATOM 653 C C . ASP A 1 87 ? -12.735 -1.151 15.750 1.00 86.69 87 ASP A C 1
ATOM 655 O O . ASP A 1 87 ? -11.861 -1.702 15.085 1.00 86.69 87 ASP A O 1
ATOM 659 N N . THR A 1 88 ? -14.022 -1.485 15.623 1.00 89.25 88 THR A N 1
ATOM 660 C CA . THR A 1 88 ? -14.508 -2.595 14.782 1.00 89.25 88 THR A CA 1
ATOM 661 C C . THR A 1 88 ? -14.267 -2.405 13.282 1.00 89.25 88 THR A C 1
ATOM 663 O O . THR A 1 88 ? -14.336 -3.370 12.525 1.00 89.25 88 THR A O 1
ATOM 666 N N . LYS A 1 89 ? -13.984 -1.177 12.827 1.00 92.75 89 LYS A N 1
ATOM 667 C CA . LYS A 1 89 ? -13.721 -0.845 11.418 1.00 92.75 89 LYS A CA 1
ATOM 668 C C . LYS A 1 89 ? -12.245 -0.592 11.114 1.00 92.75 89 LYS A C 1
ATOM 670 O O . LYS A 1 89 ? -11.894 -0.516 9.941 1.00 92.75 89 LYS A O 1
ATOM 675 N N . LYS A 1 90 ? -11.375 -0.483 12.124 1.00 92.94 90 LYS A N 1
ATOM 676 C CA . LYS A 1 90 ? -9.941 -0.199 11.933 1.00 92.94 90 LYS A CA 1
ATOM 677 C C . LYS A 1 90 ? -9.244 -1.267 11.087 1.00 92.94 90 LYS A C 1
ATOM 679 O O . LYS A 1 90 ? -8.589 -0.918 10.107 1.00 92.94 90 LYS A O 1
ATOM 684 N N . ILE A 1 91 ? -9.440 -2.548 11.413 1.00 91.88 91 ILE A N 1
ATOM 685 C CA . ILE A 1 91 ? -8.880 -3.673 10.642 1.00 91.88 91 ILE A CA 1
ATOM 686 C C . ILE A 1 91 ? -9.499 -3.765 9.238 1.00 91.88 91 ILE A C 1
ATOM 688 O O . ILE A 1 91 ? -8.734 -3.766 8.27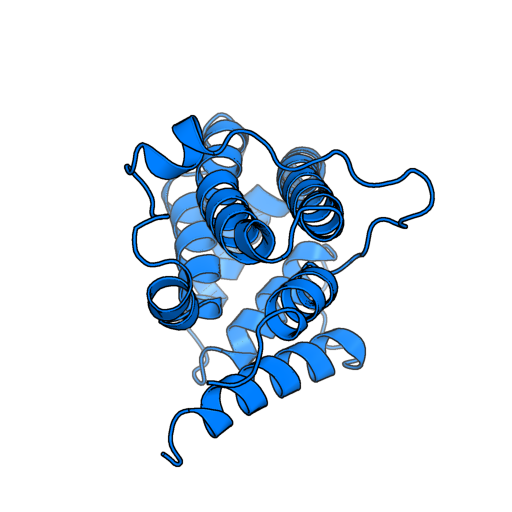6 1.00 91.88 91 ILE A O 1
ATOM 692 N N . PRO A 1 92 ? -10.837 -3.726 9.064 1.00 94.44 92 PRO A N 1
ATOM 693 C CA . PRO A 1 92 ? -11.443 -3.609 7.738 1.00 94.44 92 PRO A CA 1
ATOM 694 C C . PRO A 1 92 ? -10.841 -2.499 6.867 1.00 94.44 92 PRO A C 1
ATOM 696 O O . PRO A 1 92 ? -10.507 -2.734 5.708 1.00 94.44 92 PRO A O 1
ATOM 699 N N . TYR A 1 93 ? -10.636 -1.298 7.420 1.00 95.94 93 TYR A N 1
ATOM 700 C CA . TYR A 1 93 ? -10.013 -0.207 6.671 1.00 95.94 93 TYR A CA 1
ATOM 701 C C . TYR A 1 93 ? -8.539 -0.469 6.359 1.00 95.94 93 TYR A C 1
ATOM 703 O O . TYR A 1 93 ? -8.133 -0.220 5.229 1.00 95.94 93 TYR A O 1
ATOM 711 N N . LEU A 1 94 ? -7.751 -0.996 7.303 1.00 94.00 94 LEU A N 1
ATOM 712 C CA . LEU A 1 94 ? -6.364 -1.410 7.053 1.00 94.00 94 LEU A CA 1
ATOM 713 C C . LEU A 1 94 ? -6.282 -2.373 5.860 1.00 94.00 94 LEU A C 1
ATOM 715 O O . LEU A 1 94 ? -5.492 -2.161 4.941 1.00 94.00 94 LEU A O 1
ATOM 719 N N . CYS A 1 95 ? -7.134 -3.395 5.858 1.00 94.25 95 CYS A N 1
ATOM 720 C CA . CYS A 1 95 ? -7.194 -4.407 4.811 1.00 94.25 95 CYS A CA 1
ATOM 721 C C . CYS A 1 95 ? -7.621 -3.823 3.465 1.00 94.25 95 CYS A C 1
ATOM 723 O O . CYS A 1 95 ? -7.007 -4.103 2.438 1.00 94.25 95 CYS A O 1
ATOM 725 N N . CYS A 1 96 ? -8.609 -2.930 3.458 1.00 95.69 96 CYS A N 1
ATOM 726 C CA . CYS A 1 96 ? -9.018 -2.268 2.227 1.00 95.69 96 CYS A CA 1
ATOM 727 C C . CYS A 1 96 ? -7.973 -1.292 1.688 1.00 95.69 96 CYS A C 1
ATOM 729 O O . CYS A 1 96 ? -7.814 -1.199 0.474 1.00 95.69 96 CYS A O 1
ATOM 731 N N . GLU A 1 97 ? -7.234 -0.588 2.544 1.00 94.94 97 GLU A N 1
ATOM 732 C CA . GLU A 1 97 ? -6.113 0.245 2.101 1.00 94.94 97 GLU A CA 1
ATOM 733 C C . GLU A 1 97 ? -4.965 -0.607 1.545 1.00 94.94 97 GLU A C 1
ATOM 735 O O . GLU A 1 97 ? -4.352 -0.225 0.548 1.00 94.94 97 GLU A O 1
ATOM 740 N N . TYR A 1 98 ? -4.715 -1.785 2.129 1.00 92.81 98 TYR A N 1
ATOM 741 C CA . TYR A 1 98 ? -3.766 -2.758 1.585 1.00 92.81 98 TYR A CA 1
ATOM 742 C C . TYR A 1 98 ? -4.176 -3.213 0.180 1.00 92.81 98 TYR A C 1
ATOM 744 O O . TYR A 1 98 ? -3.377 -3.129 -0.743 1.00 92.81 98 TYR A O 1
ATOM 752 N N . VAL A 1 99 ? -5.437 -3.601 -0.019 1.00 93.12 99 VAL A N 1
ATOM 753 C CA . VAL A 1 99 ? -5.952 -4.011 -1.336 1.00 93.12 99 VAL A CA 1
ATOM 754 C C . VAL A 1 99 ? -5.931 -2.857 -2.350 1.00 93.12 99 VAL A C 1
ATOM 756 O O . VAL A 1 99 ? -5.628 -3.071 -3.520 1.00 93.12 99 VAL A O 1
ATOM 759 N N . ARG A 1 100 ? -6.206 -1.615 -1.925 1.00 93.12 100 ARG A N 1
ATOM 760 C CA . ARG A 1 100 ? -6.257 -0.430 -2.808 1.00 93.12 100 ARG A CA 1
ATOM 761 C C . ARG A 1 100 ? -4.893 0.043 -3.307 1.00 93.12 100 ARG A C 1
ATOM 763 O O . ARG A 1 100 ? -4.841 0.757 -4.311 1.00 93.12 100 ARG A O 1
ATOM 770 N N . ILE A 1 101 ? -3.793 -0.311 -2.640 1.00 89.69 101 ILE A N 1
ATOM 771 C CA . ILE A 1 101 ? -2.472 0.182 -3.051 1.00 89.69 101 ILE A CA 1
ATOM 772 C C . ILE A 1 101 ? -2.010 -0.436 -4.379 1.00 89.69 101 ILE A C 1
ATOM 774 O O . ILE A 1 101 ? -1.382 0.252 -5.184 1.00 89.69 101 ILE A O 1
ATOM 778 N N . PHE A 1 102 ? -2.358 -1.700 -4.634 1.00 91.62 102 PHE A N 1
ATOM 779 C CA . PHE A 1 102 ? -1.962 -2.436 -5.836 1.00 91.62 102 PHE A CA 1
ATOM 780 C C . PHE A 1 102 ? -2.545 -1.855 -7.130 1.00 91.62 102 PHE A C 1
ATOM 782 O O . PHE A 1 102 ? -1.751 -1.501 -8.003 1.00 91.62 102 PHE A O 1
ATOM 789 N N . PRO A 1 103 ? -3.874 -1.650 -7.265 1.00 92.06 103 PRO A N 1
ATOM 790 C CA . PRO A 1 103 ? -4.425 -1.025 -8.462 1.00 92.06 103 PRO A CA 1
ATOM 791 C C . PRO A 1 103 ? -3.920 0.410 -8.638 1.00 92.06 103 PRO A C 1
ATOM 793 O O . PRO A 1 103 ? -3.743 0.848 -9.766 1.00 92.06 103 PRO A O 1
ATOM 796 N N . CYS A 1 104 ? -3.587 1.138 -7.561 1.00 91.19 104 CYS A N 1
ATOM 797 C CA . CYS A 1 104 ? -2.956 2.451 -7.713 1.00 91.19 104 CYS A CA 1
ATOM 798 C C . CYS A 1 104 ? -1.599 2.352 -8.420 1.00 91.19 104 CYS A C 1
ATOM 800 O O . CYS A 1 104 ? -1.314 3.152 -9.313 1.00 91.19 104 CYS A O 1
ATOM 802 N N . PHE A 1 105 ? -0.753 1.393 -8.029 1.00 89.12 105 PHE A N 1
ATOM 803 C CA . PHE A 1 105 ? 0.527 1.190 -8.702 1.00 89.12 105 PHE A CA 1
ATOM 804 C C . PHE A 1 105 ? 0.339 0.767 -10.153 1.00 89.12 105 PHE A C 1
ATOM 806 O O . PHE A 1 105 ? 0.982 1.359 -11.017 1.00 89.12 105 PHE A O 1
ATOM 813 N N . ASP A 1 106 ? -0.556 -0.181 -10.420 1.00 91.25 106 ASP A N 1
ATOM 814 C CA . ASP A 1 106 ? -0.834 -0.647 -11.777 1.00 91.25 106 ASP A CA 1
ATOM 815 C C . ASP A 1 106 ? -1.352 0.495 -12.668 1.00 91.25 106 ASP A C 1
ATOM 817 O O . ASP A 1 106 ? -0.707 0.878 -13.641 1.00 91.25 106 ASP A O 1
ATOM 821 N N . GLU A 1 107 ? -2.420 1.185 -12.262 1.00 92.88 107 GLU A N 1
ATOM 822 C CA . GLU A 1 107 ? -3.001 2.292 -13.031 1.00 92.88 107 GLU A CA 1
ATOM 823 C C . GLU A 1 107 ? -2.015 3.437 -13.302 1.00 92.88 107 GLU A C 1
ATOM 825 O O . GLU A 1 107 ? -2.109 4.118 -14.328 1.00 92.88 107 GLU A O 1
ATOM 830 N N . LYS A 1 108 ? -1.110 3.727 -12.358 1.00 89.06 108 LYS A N 1
ATOM 831 C CA . LYS A 1 108 ? -0.174 4.852 -12.484 1.00 89.06 108 LYS A CA 1
ATOM 832 C C . LYS A 1 108 ? 1.111 4.481 -13.202 1.00 89.06 108 LYS A C 1
ATOM 834 O O . LYS A 1 108 ? 1.656 5.348 -13.880 1.00 89.06 108 LYS A O 1
ATOM 839 N N . LEU A 1 109 ? 1.610 3.258 -13.045 1.00 88.31 109 LEU A N 1
ATOM 840 C CA . LEU A 1 109 ? 2.899 2.846 -13.600 1.00 88.31 109 LEU A CA 1
ATOM 841 C C . LEU A 1 109 ? 2.768 2.124 -14.941 1.00 88.31 109 LEU A C 1
ATOM 843 O O . LEU A 1 109 ? 3.681 2.246 -15.753 1.00 88.31 109 LEU A O 1
ATOM 847 N N . SER A 1 110 ? 1.656 1.442 -15.223 1.00 90.31 110 SER A N 1
ATOM 848 C CA . SER A 1 110 ? 1.452 0.741 -16.498 1.00 90.31 110 SER A CA 1
ATOM 849 C C . SER A 1 110 ? 1.526 1.657 -17.730 1.00 90.31 110 SER A C 1
ATOM 851 O O . SER A 1 110 ? 2.174 1.267 -18.702 1.00 90.31 110 SER A O 1
ATOM 853 N N . PRO A 1 111 ? 0.983 2.895 -17.725 1.00 90.88 111 PRO A N 1
ATOM 854 C CA . PRO A 1 111 ? 1.177 3.829 -18.839 1.00 90.88 111 PRO A CA 1
ATOM 855 C C . PRO A 1 111 ? 2.492 4.626 -18.750 1.00 90.88 111 PRO A C 1
ATOM 857 O O . PRO A 1 111 ? 2.757 5.473 -19.606 1.00 90.88 111 PRO A O 1
ATOM 860 N N . ALA A 1 112 ? 3.293 4.433 -17.698 1.00 86.75 112 ALA A N 1
ATOM 861 C CA . ALA A 1 112 ? 4.418 5.302 -17.394 1.00 86.75 112 ALA A CA 1
ATOM 862 C C . ALA A 1 112 ? 5.701 4.898 -18.145 1.00 86.75 112 ALA A C 1
ATOM 864 O O . ALA A 1 112 ? 5.996 3.713 -18.329 1.00 86.75 112 ALA A O 1
ATOM 865 N N . PRO A 1 113 ? 6.529 5.874 -18.554 1.00 82.31 113 PRO A N 1
ATOM 866 C CA . PRO A 1 113 ? 7.773 5.590 -19.254 1.00 82.31 113 PRO A CA 1
ATOM 867 C C . PRO A 1 113 ? 8.726 4.756 -18.393 1.00 82.31 113 PRO A C 1
ATOM 869 O O . PRO A 1 113 ? 8.838 4.958 -17.182 1.00 82.31 113 PRO A O 1
ATOM 872 N N . LYS A 1 114 ? 9.471 3.854 -19.047 1.00 82.38 114 LYS A N 1
ATOM 873 C CA . LYS A 1 114 ? 10.457 2.938 -18.434 1.00 82.38 114 LYS A CA 1
ATOM 874 C C . LYS A 1 114 ? 9.869 1.909 -17.466 1.00 82.38 114 LYS A C 1
ATOM 876 O O . LYS A 1 114 ? 10.636 1.208 -16.807 1.00 82.38 114 LYS A O 1
ATOM 881 N N . CYS A 1 115 ? 8.549 1.793 -17.401 1.00 84.44 115 CYS A N 1
ATOM 882 C CA . CYS A 1 115 ? 7.864 0.748 -16.663 1.00 84.44 115 CYS A CA 1
ATOM 883 C C . CYS A 1 115 ? 7.429 -0.361 -17.621 1.00 84.44 115 CYS A C 1
ATOM 885 O O . CYS A 1 115 ? 7.029 -0.114 -18.755 1.00 84.44 115 CYS A O 1
ATOM 887 N N . ASN A 1 116 ? 7.563 -1.604 -17.171 1.00 86.44 116 ASN A N 1
ATOM 888 C CA . ASN A 1 116 ? 6.966 -2.764 -17.814 1.00 86.44 116 ASN A CA 1
ATOM 889 C C . ASN A 1 116 ? 6.153 -3.518 -16.763 1.00 86.44 116 ASN A C 1
ATOM 891 O O . ASN A 1 116 ? 6.444 -3.407 -15.570 1.00 86.44 116 ASN A O 1
ATOM 895 N N . GLN A 1 117 ? 5.170 -4.298 -17.211 1.00 86.50 117 GLN A N 1
ATOM 896 C CA . GLN A 1 117 ? 4.272 -5.005 -16.299 1.00 86.50 117 GLN A CA 1
ATOM 897 C C . GLN A 1 117 ? 5.043 -5.880 -15.303 1.00 86.50 117 GLN A C 1
ATOM 899 O O . GLN A 1 117 ? 4.800 -5.813 -14.109 1.00 86.50 117 GLN A O 1
ATOM 904 N N . LYS A 1 118 ? 6.096 -6.575 -15.755 1.00 81.69 118 LYS A N 1
ATOM 905 C CA . LYS A 1 118 ? 6.938 -7.418 -14.886 1.00 81.69 118 LYS A CA 1
ATOM 906 C C . LYS A 1 118 ? 7.552 -6.664 -13.700 1.00 81.69 118 LYS A C 1
ATOM 908 O O . LYS A 1 118 ? 7.692 -7.232 -12.623 1.00 81.69 118 LYS A O 1
ATOM 913 N N . GLY A 1 119 ? 7.967 -5.413 -13.894 1.00 75.56 119 GLY A N 1
ATOM 914 C CA . GLY A 1 119 ? 8.508 -4.575 -12.824 1.00 75.56 119 GLY A CA 1
ATOM 915 C C . GLY A 1 119 ? 7.434 -4.127 -11.832 1.00 75.56 119 GLY A C 1
ATOM 916 O O . GLY A 1 119 ? 7.707 -4.055 -10.638 1.00 75.56 119 GLY A O 1
ATOM 917 N N . ILE A 1 120 ? 6.220 -3.868 -12.319 1.00 83.06 120 ILE A N 1
ATOM 918 C CA . ILE A 1 120 ? 5.055 -3.484 -11.507 1.00 83.06 120 ILE A CA 1
ATOM 919 C C . ILE A 1 120 ? 4.568 -4.683 -10.684 1.00 83.06 120 ILE A C 1
ATOM 921 O O . ILE A 1 120 ? 4.396 -4.573 -9.467 1.00 83.06 120 ILE A O 1
ATOM 925 N N . ASP A 1 121 ? 4.445 -5.845 -11.325 1.00 84.50 121 ASP A N 1
ATOM 926 C CA . ASP A 1 121 ? 4.087 -7.112 -10.687 1.00 84.50 121 ASP A CA 1
ATOM 927 C C . ASP A 1 121 ? 5.104 -7.463 -9.599 1.00 84.50 121 ASP A C 1
ATOM 929 O O . ASP A 1 121 ? 4.722 -7.780 -8.477 1.00 84.50 121 ASP A O 1
ATOM 933 N N . PHE A 1 122 ? 6.404 -7.294 -9.873 1.00 79.12 122 PHE A N 1
ATOM 934 C CA . PHE A 1 122 ? 7.449 -7.531 -8.878 1.00 79.12 122 PHE A CA 1
ATOM 935 C C . PHE A 1 122 ? 7.288 -6.655 -7.626 1.00 79.12 122 PHE A C 1
ATOM 937 O O . PHE A 1 122 ? 7.487 -7.135 -6.511 1.00 79.12 122 PHE A O 1
ATOM 944 N N . VAL A 1 123 ? 6.940 -5.373 -7.780 1.00 75.62 123 VAL A N 1
ATOM 945 C CA . VAL A 1 123 ? 6.709 -4.477 -6.633 1.00 75.62 123 VAL A CA 1
ATOM 946 C C . VAL A 1 123 ? 5.498 -4.941 -5.826 1.00 75.62 123 VAL A C 1
ATOM 948 O O . VAL A 1 123 ? 5.560 -4.965 -4.595 1.00 75.62 123 VAL A O 1
ATOM 951 N N . SER A 1 124 ? 4.432 -5.359 -6.504 1.00 83.31 124 SER A N 1
ATOM 952 C CA . SER A 1 124 ? 3.234 -5.906 -5.862 1.00 83.31 124 SER A CA 1
ATOM 953 C C . SER A 1 124 ? 3.549 -7.195 -5.099 1.00 83.31 124 SER A C 1
ATOM 955 O O . SER A 1 124 ? 3.245 -7.307 -3.911 1.00 83.31 124 SER A O 1
ATOM 957 N N . ASP A 1 125 ? 4.254 -8.129 -5.733 1.00 81.31 125 ASP A N 1
ATOM 958 C CA . ASP A 1 125 ? 4.686 -9.389 -5.128 1.00 81.31 125 ASP A CA 1
ATOM 959 C C . ASP A 1 125 ? 5.642 -9.171 -3.963 1.00 81.31 125 ASP A C 1
ATOM 961 O O . ASP A 1 125 ? 5.622 -9.913 -2.981 1.00 81.31 125 ASP A O 1
ATOM 965 N N . LEU A 1 126 ? 6.470 -8.131 -4.032 1.00 74.56 126 LEU A N 1
ATOM 966 C CA . LEU A 1 126 ? 7.338 -7.768 -2.931 1.00 74.56 126 LEU A CA 1
ATOM 967 C C . LEU A 1 126 ? 6.534 -7.279 -1.721 1.00 74.56 126 LEU A C 1
ATOM 969 O O . LEU A 1 126 ? 6.796 -7.721 -0.604 1.00 74.56 126 LEU A O 1
ATOM 973 N N . ILE A 1 127 ? 5.552 -6.399 -1.929 1.00 78.25 127 ILE A N 1
ATOM 974 C CA . ILE A 1 127 ? 4.666 -5.922 -0.857 1.00 78.25 127 ILE A CA 1
ATOM 975 C C . ILE A 1 127 ? 3.894 -7.102 -0.246 1.00 78.25 127 ILE A C 1
ATOM 977 O O . ILE A 1 127 ? 3.849 -7.228 0.980 1.00 78.25 127 ILE A O 1
ATOM 981 N N . ARG A 1 128 ? 3.362 -8.011 -1.075 1.00 82.56 128 ARG A N 1
ATOM 982 C CA . ARG A 1 128 ? 2.720 -9.260 -0.625 1.00 82.56 128 ARG A CA 1
ATOM 983 C C . ARG A 1 128 ? 3.680 -10.147 0.161 1.00 82.56 128 ARG A C 1
ATOM 985 O O . ARG A 1 128 ? 3.344 -10.616 1.241 1.00 82.56 128 ARG A O 1
ATOM 992 N N . SER A 1 129 ? 4.912 -10.304 -0.313 1.00 74.12 129 SER A N 1
ATOM 993 C CA . SER A 1 129 ? 5.947 -11.088 0.367 1.00 74.12 129 SER A CA 1
ATOM 994 C C . SER A 1 129 ? 6.356 -10.496 1.718 1.00 74.12 129 SER A C 1
ATOM 996 O O . SER A 1 129 ? 6.718 -11.266 2.602 1.00 74.12 129 SER A O 1
ATOM 998 N N . ILE A 1 130 ? 6.344 -9.168 1.878 1.00 71.19 130 ILE A N 1
ATOM 999 C CA . ILE A 1 130 ? 6.639 -8.496 3.155 1.00 71.19 130 ILE A CA 1
ATOM 1000 C C . ILE A 1 130 ? 5.471 -8.664 4.129 1.00 71.19 130 ILE A C 1
ATOM 1002 O O . ILE A 1 130 ? 5.689 -8.910 5.312 1.00 71.19 130 ILE A O 1
ATOM 1006 N N . ALA A 1 131 ? 4.240 -8.532 3.635 1.00 77.75 131 ALA A N 1
ATOM 1007 C CA . ALA A 1 131 ? 3.039 -8.778 4.423 1.00 77.75 131 ALA A CA 1
ATOM 1008 C C . ALA A 1 131 ? 2.945 -10.244 4.881 1.00 77.75 131 ALA A C 1
ATOM 1010 O O . ALA A 1 131 ? 2.475 -10.525 5.986 1.00 77.75 131 ALA A O 1
ATOM 1011 N N . GLY A 1 132 ? 3.424 -11.169 4.044 1.00 77.56 132 GLY A N 1
ATOM 1012 C CA . GLY A 1 132 ? 3.327 -12.603 4.274 1.00 77.56 132 GLY A CA 1
ATOM 1013 C C . GLY A 1 132 ? 1.880 -13.033 4.524 1.00 77.56 132 GLY A C 1
ATOM 1014 O O . GLY A 1 132 ? 0.933 -12.365 4.120 1.00 77.56 132 GLY A O 1
ATOM 1015 N N . ASN A 1 133 ? 1.711 -14.113 5.282 1.00 76.81 133 ASN A N 1
ATOM 1016 C CA . ASN A 1 133 ? 0.387 -14.647 5.619 1.00 76.81 133 ASN A CA 1
ATOM 1017 C C . ASN A 1 133 ? -0.336 -13.825 6.709 1.00 76.81 133 ASN A C 1
ATOM 1019 O O . ASN A 1 133 ? -1.407 -14.217 7.169 1.00 76.81 133 ASN A O 1
ATOM 1023 N N . VAL A 1 134 ? 0.260 -12.722 7.192 1.00 77.38 134 VAL A N 1
ATOM 1024 C CA . VAL A 1 134 ? -0.342 -11.897 8.254 1.00 77.38 134 VAL A CA 1
ATOM 1025 C C . VAL A 1 134 ? -1.605 -11.222 7.740 1.00 77.38 134 VAL A C 1
ATOM 1027 O O . VAL A 1 134 ? -2.600 -11.196 8.456 1.00 77.38 134 VAL A O 1
ATOM 1030 N N . VAL A 1 135 ? -1.578 -10.715 6.505 1.00 81.75 135 VAL A N 1
ATOM 1031 C CA . VAL A 1 135 ? -2.747 -10.083 5.883 1.00 81.75 135 VAL A CA 1
ATOM 1032 C C . VAL A 1 135 ? -3.882 -11.089 5.741 1.00 81.75 135 VAL A C 1
ATOM 1034 O O . VAL A 1 135 ? -4.982 -10.795 6.192 1.00 81.75 135 VAL A O 1
ATOM 1037 N N . ASP A 1 136 ? -3.613 -12.290 5.230 1.00 81.81 136 ASP A N 1
ATOM 1038 C CA . ASP A 1 136 ? -4.640 -13.333 5.088 1.00 81.81 136 ASP A CA 1
ATOM 1039 C C . ASP A 1 136 ? -5.285 -13.691 6.435 1.00 81.81 136 ASP A C 1
ATOM 1041 O O . ASP A 1 136 ? -6.492 -13.907 6.522 1.00 81.81 136 ASP A O 1
ATOM 1045 N N . LEU A 1 137 ? -4.489 -13.698 7.511 1.00 83.12 137 LEU A N 1
ATOM 1046 C CA . LEU A 1 137 ? -4.969 -13.993 8.858 1.00 83.12 137 LEU A CA 1
ATOM 1047 C C . LEU A 1 137 ? -5.891 -12.897 9.414 1.00 83.12 137 LEU A C 1
ATOM 1049 O O . LEU A 1 137 ? -6.900 -13.218 10.040 1.00 83.12 137 LEU A O 1
ATOM 1053 N N . ILE A 1 138 ? -5.529 -11.620 9.251 1.00 87.19 138 ILE A N 1
ATOM 1054 C CA . ILE A 1 138 ? -6.260 -10.504 9.880 1.00 87.19 138 ILE A CA 1
ATOM 1055 C C . ILE A 1 138 ? -7.384 -9.954 8.999 1.00 87.19 138 ILE A C 1
ATOM 1057 O O . ILE A 1 138 ? -8.334 -9.372 9.520 1.00 87.19 138 ILE A O 1
ATOM 1061 N N . CYS A 1 139 ? -7.274 -10.103 7.678 1.00 88.44 139 CYS A N 1
ATOM 1062 C CA . CYS A 1 139 ? -8.179 -9.466 6.729 1.00 88.44 139 CYS A CA 1
ATOM 1063 C C . CYS A 1 139 ? -9.383 -10.317 6.353 1.00 88.44 139 CYS A C 1
ATOM 1065 O O . CYS A 1 139 ? -10.379 -9.738 5.924 1.00 88.44 139 CYS A O 1
ATOM 1067 N N . GLY A 1 140 ? -9.348 -11.639 6.555 1.00 87.56 140 GLY A N 1
ATOM 1068 C CA . GLY A 1 140 ? -10.489 -12.513 6.272 1.00 87.56 140 GLY A CA 1
ATOM 1069 C C . GLY A 1 140 ? -11.054 -12.265 4.869 1.00 87.56 140 GLY A C 1
ATOM 1070 O O . GLY A 1 140 ? -10.351 -12.438 3.882 1.00 87.56 140 GLY A O 1
ATOM 1071 N N . ASP A 1 141 ? -12.298 -11.786 4.786 1.00 88.44 141 ASP A N 1
ATOM 1072 C CA . ASP A 1 141 ? -13.002 -11.542 3.515 1.00 88.44 141 ASP A CA 1
ATOM 1073 C C . ASP A 1 141 ? -12.643 -10.208 2.816 1.00 88.44 141 ASP A C 1
ATOM 1075 O O . ASP A 1 141 ? -13.145 -9.919 1.723 1.00 88.44 141 ASP A O 1
ATOM 1079 N N . TYR A 1 142 ? -11.818 -9.354 3.434 1.00 90.44 142 TYR A N 1
ATOM 1080 C CA . TYR A 1 142 ? -11.380 -8.065 2.876 1.00 90.44 142 TYR A CA 1
ATOM 1081 C C . TYR A 1 142 ? -10.159 -8.242 1.958 1.00 90.44 142 TYR A C 1
ATOM 1083 O O . TYR A 1 142 ? -9.071 -7.743 2.244 1.00 90.44 142 TYR A O 1
ATOM 1091 N N . VAL A 1 143 ? -10.353 -8.970 0.857 1.00 87.94 143 VAL A N 1
ATOM 1092 C CA . VAL A 1 143 ? -9.314 -9.351 -0.120 1.00 87.94 143 VAL A CA 1
ATOM 1093 C C . VAL A 1 143 ? -9.537 -8.720 -1.501 1.00 87.94 143 VAL A C 1
ATOM 1095 O O . VAL A 1 143 ? -10.588 -8.138 -1.776 1.00 87.94 143 VAL A O 1
ATOM 1098 N N . GLU A 1 144 ? -8.544 -8.835 -2.388 1.00 84.38 144 GLU A N 1
ATOM 1099 C CA . GLU A 1 144 ? -8.669 -8.445 -3.800 1.00 84.38 144 GLU A CA 1
ATOM 1100 C C . GLU A 1 144 ? -9.864 -9.161 -4.466 1.00 84.38 144 GLU A C 1
ATOM 1102 O O . GLU A 1 144 ? -10.064 -10.360 -4.288 1.00 84.38 144 GLU A O 1
ATOM 1107 N N . GLY A 1 145 ? -10.686 -8.422 -5.222 1.00 81.38 145 GLY A N 1
ATOM 1108 C CA . GLY A 1 145 ? -11.862 -8.961 -5.928 1.00 81.38 145 GLY A CA 1
ATOM 1109 C C . GLY A 1 145 ? -13.139 -9.106 -5.086 1.00 81.38 145 GLY A C 1
ATOM 1110 O O . GLY A 1 145 ? -14.205 -9.355 -5.643 1.00 81.38 145 GLY A O 1
ATOM 1111 N N . SER A 1 146 ? -13.061 -8.901 -3.770 1.00 89.12 146 SER A N 1
ATOM 1112 C CA . SER A 1 146 ? -14.218 -8.877 -2.869 1.00 89.12 146 SER A CA 1
ATOM 1113 C C . SER A 1 146 ? -14.963 -7.535 -2.925 1.00 89.12 146 SER A C 1
ATOM 1115 O O . SER A 1 146 ? -14.351 -6.468 -3.009 1.00 89.12 146 SER A O 1
ATOM 1117 N N . ASP A 1 147 ? -16.294 -7.558 -2.806 1.00 92.19 147 ASP A N 1
ATOM 1118 C CA . ASP A 1 147 ? -17.123 -6.345 -2.730 1.00 92.19 147 ASP A CA 1
ATOM 1119 C C . ASP A 1 147 ? -17.103 -5.678 -1.338 1.00 92.19 147 ASP A C 1
ATOM 1121 O O . ASP A 1 147 ? -17.578 -4.549 -1.172 1.00 92.19 147 ASP A O 1
ATOM 1125 N N . LYS A 1 148 ? -16.499 -6.331 -0.334 1.00 93.12 148 LYS A N 1
ATOM 1126 C CA . LYS A 1 148 ? -16.459 -5.861 1.061 1.00 93.12 148 LYS A CA 1
ATOM 1127 C C . LYS A 1 148 ? -15.834 -4.477 1.185 1.00 93.12 148 LYS A C 1
ATOM 1129 O O . LYS A 1 148 ? -16.346 -3.639 1.925 1.00 93.12 148 LYS A O 1
ATOM 1134 N N . CYS A 1 149 ? -14.764 -4.204 0.438 1.00 93.12 149 CYS A N 1
ATOM 1135 C CA . CYS A 1 149 ? -14.099 -2.900 0.458 1.00 93.12 149 CYS A CA 1
ATOM 1136 C C . CYS A 1 149 ? -14.878 -1.798 -0.262 1.00 93.12 149 CYS A C 1
ATOM 1138 O O . CYS A 1 149 ? -14.720 -0.619 0.070 1.00 93.12 149 CYS A O 1
ATOM 1140 N N . THR A 1 150 ? -15.736 -2.170 -1.211 1.00 92.62 150 THR A N 1
ATOM 1141 C CA . THR A 1 150 ? -16.681 -1.252 -1.855 1.00 92.62 150 THR A CA 1
ATOM 1142 C C . THR A 1 150 ? -17.804 -0.898 -0.885 1.00 92.62 150 THR A C 1
ATOM 1144 O O . THR A 1 150 ? -18.088 0.281 -0.686 1.00 92.62 150 THR A O 1
ATOM 1147 N N . HIS A 1 151 ? -18.372 -1.898 -0.205 1.00 94.31 151 HIS A N 1
ATOM 1148 C CA . HIS A 1 151 ? -19.423 -1.708 0.795 1.00 94.31 151 HIS A CA 1
ATOM 1149 C C . HIS A 1 151 ? -18.953 -0.950 2.043 1.00 94.31 151 HIS A C 1
ATOM 1151 O O . HIS A 1 151 ? -19.703 -0.143 2.590 1.00 94.31 151 HIS A O 1
ATOM 1157 N N . LEU A 1 152 ? -17.714 -1.175 2.490 1.00 94.31 152 LEU A N 1
ATOM 1158 C CA . LEU A 1 152 ? -17.143 -0.461 3.633 1.00 94.31 152 LEU A CA 1
ATOM 1159 C C . LEU A 1 152 ? -16.940 1.036 3.341 1.00 94.31 152 LEU A C 1
ATOM 1161 O O . LEU A 1 152 ? -17.069 1.862 4.246 1.00 94.31 152 LEU A O 1
ATOM 1165 N N . GLY A 1 153 ? -16.632 1.381 2.088 1.00 92.69 153 GLY A N 1
ATOM 1166 C CA . GLY A 1 153 ? -16.319 2.744 1.670 1.00 92.69 153 GLY A CA 1
ATOM 1167 C C . GLY A 1 153 ? -14.894 3.195 2.032 1.00 92.69 153 GLY A C 1
ATOM 1168 O O . GLY A 1 153 ? -14.049 2.394 2.456 1.00 92.69 153 GLY A O 1
ATOM 1169 N N . PRO A 1 154 ? -14.559 4.475 1.792 1.00 92.94 154 PRO A N 1
ATOM 1170 C CA . PRO A 1 154 ? -13.265 5.037 2.168 1.00 92.94 154 PRO A CA 1
ATOM 1171 C C . PRO A 1 154 ? -13.160 5.242 3.692 1.00 92.94 154 PRO A C 1
ATOM 1173 O O . PRO A 1 154 ? -14.175 5.516 4.338 1.00 92.94 154 PRO A O 1
ATOM 1176 N N . PRO A 1 155 ? -11.949 5.164 4.277 1.00 93.88 155 PRO A N 1
ATOM 1177 C CA . PRO A 1 155 ? -11.748 5.502 5.681 1.00 93.88 155 PRO A CA 1
ATOM 1178 C C . PRO A 1 155 ? -12.099 6.973 5.961 1.00 93.88 155 PRO A C 1
ATOM 1180 O O . PRO A 1 155 ? -12.137 7.802 5.041 1.00 93.88 155 PRO A O 1
ATOM 1183 N N . PRO A 1 156 ? -12.310 7.340 7.240 1.00 94.94 156 PRO A N 1
ATOM 1184 C CA . PRO A 1 156 ? -12.383 8.739 7.637 1.00 94.94 156 PRO A CA 1
ATOM 1185 C C . PRO A 1 156 ? -11.169 9.519 7.127 1.00 94.94 156 PRO A C 1
ATOM 1187 O O . PRO A 1 156 ? -10.084 8.973 6.940 1.00 94.94 156 PRO A O 1
ATOM 1190 N N . LYS A 1 157 ? -11.315 10.828 6.924 1.00 93.12 157 LYS A N 1
ATOM 1191 C CA . LYS A 1 157 ? -10.167 11.657 6.540 1.00 93.12 157 LYS A CA 1
ATOM 1192 C C . LYS A 1 157 ? -9.188 11.748 7.708 1.00 93.12 157 LYS A C 1
ATOM 1194 O O . LYS A 1 157 ? -9.612 11.960 8.844 1.00 93.12 157 LYS A O 1
ATOM 1199 N N . LYS A 1 158 ? -7.883 11.678 7.425 1.00 91.06 158 LYS A N 1
ATOM 1200 C CA . LYS A 1 158 ? -6.861 12.007 8.427 1.00 91.06 158 LYS A CA 1
ATOM 1201 C C . LYS A 1 158 ? -7.116 13.400 9.014 1.00 91.06 158 LYS A C 1
ATOM 1203 O O . LYS A 1 158 ? -7.473 14.344 8.299 1.00 91.06 158 LYS A O 1
ATOM 1208 N N . SER A 1 159 ? -6.892 13.547 10.311 1.00 86.50 159 SER A N 1
ATOM 1209 C CA . SER A 1 159 ? -6.955 14.837 10.988 1.00 86.50 159 SER A CA 1
ATOM 1210 C C . SER A 1 159 ? -5.846 15.763 10.488 1.00 86.50 159 SER A C 1
ATOM 1212 O O . SER A 1 159 ? -4.715 15.333 10.265 1.00 86.50 159 SER A O 1
ATOM 1214 N N . LYS A 1 160 ? -6.122 17.073 10.398 1.00 83.88 160 LYS A N 1
ATOM 1215 C CA . LYS A 1 160 ? -5.097 18.089 10.082 1.00 83.88 160 LYS A CA 1
ATOM 1216 C C . LYS A 1 160 ? -3.939 18.096 11.093 1.00 83.88 160 LYS A C 1
ATOM 1218 O O . LYS A 1 160 ? -2.855 18.567 10.767 1.00 83.88 160 LYS A O 1
ATOM 1223 N N . LYS A 1 161 ? -4.170 17.585 12.309 1.00 83.25 161 LYS A N 1
ATOM 1224 C CA . LYS A 1 161 ? -3.154 17.462 13.365 1.00 83.25 161 LYS A CA 1
ATOM 1225 C C . LYS A 1 161 ? -2.227 16.256 13.161 1.00 83.25 161 LYS A C 1
ATOM 1227 O O . LYS A 1 161 ? -1.100 16.280 13.648 1.00 83.25 161 LYS A O 1
ATOM 1232 N N . GLN A 1 162 ? -2.671 15.219 12.444 1.00 82.56 162 GLN A N 1
ATOM 1233 C CA . GLN A 1 162 ? -1.856 14.034 12.170 1.00 82.56 162 GLN A CA 1
ATOM 1234 C C . GLN A 1 162 ? -0.807 14.370 11.105 1.00 82.56 162 GLN A C 1
ATOM 1236 O O . GLN A 1 162 ? -1.123 14.685 9.953 1.00 82.56 162 GLN A O 1
ATOM 1241 N N . ARG A 1 163 ? 0.471 14.304 11.489 1.00 83.00 163 ARG A N 1
ATOM 1242 C CA . ARG A 1 163 ? 1.578 14.472 10.545 1.00 83.00 163 ARG A CA 1
ATOM 1243 C C . ARG A 1 163 ? 1.680 13.234 9.665 1.00 83.00 163 ARG A C 1
ATOM 1245 O O . ARG A 1 163 ? 1.621 12.113 10.158 1.00 83.00 163 ARG A O 1
ATOM 1252 N N . ARG A 1 164 ? 1.874 13.441 8.360 1.00 77.12 164 ARG A N 1
ATOM 1253 C CA . ARG A 1 164 ? 2.131 12.332 7.437 1.00 77.12 164 ARG A CA 1
ATOM 1254 C C . ARG A 1 164 ? 3.464 11.683 7.808 1.00 77.12 164 ARG A C 1
ATOM 1256 O O . ARG A 1 164 ? 4.494 12.357 7.857 1.00 77.12 164 ARG A O 1
ATOM 1263 N N . LEU A 1 165 ? 3.424 10.386 8.077 1.00 76.81 165 LEU A N 1
ATOM 1264 C CA . LEU A 1 165 ? 4.594 9.610 8.462 1.00 76.81 165 LEU A CA 1
ATOM 1265 C C . LEU A 1 165 ? 5.379 9.195 7.214 1.00 76.81 165 LEU A C 1
ATOM 1267 O O . LEU A 1 165 ? 4.834 9.105 6.118 1.00 76.81 165 LEU A O 1
ATOM 1271 N N . LYS A 1 166 ? 6.690 8.986 7.369 1.00 72.25 166 LYS A N 1
ATOM 1272 C CA . LYS A 1 166 ? 7.553 8.523 6.265 1.00 72.25 166 LYS A CA 1
ATOM 1273 C C . LYS A 1 166 ? 7.409 7.021 6.012 1.00 72.25 166 LYS A C 1
ATOM 1275 O O . LYS A 1 166 ? 7.694 6.555 4.914 1.00 72.25 166 LYS A O 1
ATOM 1280 N N . SER A 1 167 ? 6.974 6.284 7.028 1.00 76.31 167 SER A N 1
ATOM 1281 C CA . SER A 1 167 ? 6.777 4.841 6.997 1.00 76.31 167 SER A CA 1
ATOM 1282 C C . SER A 1 167 ? 5.310 4.515 7.250 1.00 76.31 167 SER A C 1
ATOM 1284 O O . SER A 1 167 ? 4.691 5.131 8.118 1.00 76.31 167 SER A O 1
ATOM 1286 N N . PHE A 1 168 ? 4.784 3.529 6.526 1.00 81.31 168 PHE A N 1
ATOM 1287 C CA . PHE A 1 168 ? 3.479 2.930 6.804 1.00 81.31 168 PHE A CA 1
ATOM 1288 C C . PHE A 1 168 ? 3.496 2.030 8.049 1.00 81.31 168 PHE A C 1
ATOM 1290 O O . PHE A 1 168 ? 2.446 1.713 8.590 1.00 81.31 168 PHE A O 1
ATOM 1297 N N . ALA A 1 169 ? 4.678 1.643 8.534 1.00 79.25 169 ALA A N 1
ATOM 1298 C CA . ALA A 1 169 ? 4.832 0.732 9.661 1.00 79.25 169 ALA A CA 1
ATOM 1299 C C . ALA A 1 169 ? 4.149 1.221 10.939 1.00 79.25 169 ALA A C 1
ATOM 1301 O O . ALA A 1 169 ? 3.400 0.487 11.565 1.00 79.25 169 ALA A O 1
ATOM 1302 N N . VAL A 1 170 ? 4.402 2.477 11.306 1.00 81.50 170 VAL A N 1
ATOM 1303 C CA . VAL A 1 170 ? 3.840 3.093 12.512 1.00 81.50 170 VAL A CA 1
ATOM 1304 C C . VAL A 1 170 ? 2.308 3.103 12.470 1.00 81.50 170 VAL A C 1
ATOM 1306 O O . VAL A 1 170 ? 1.707 2.544 13.381 1.00 81.50 170 VAL A O 1
ATOM 1309 N N . PRO A 1 171 ? 1.645 3.634 11.418 1.00 85.19 171 PRO A N 1
ATOM 1310 C CA . PRO A 1 171 ? 0.191 3.649 11.408 1.00 85.19 171 PRO A CA 1
ATOM 1311 C C . PRO A 1 171 ? -0.419 2.247 11.306 1.00 85.19 171 PRO A C 1
ATOM 1313 O O . PRO A 1 171 ? -1.500 2.039 11.846 1.00 85.19 171 PRO A O 1
ATOM 1316 N N . VAL A 1 172 ? 0.265 1.277 10.682 1.00 86.00 172 VAL A N 1
ATOM 1317 C CA . VAL A 1 172 ? -0.157 -0.134 10.717 1.00 86.00 172 VAL A CA 1
ATOM 1318 C C . VAL A 1 172 ? -0.086 -0.696 12.138 1.00 86.00 172 VAL A C 1
ATOM 1320 O O . VAL A 1 172 ? -1.057 -1.292 12.591 1.00 86.00 172 VAL A O 1
ATOM 1323 N N . LEU A 1 173 ? 1.017 -0.488 12.863 1.00 84.25 173 LEU A N 1
ATOM 1324 C CA . LEU A 1 173 ? 1.161 -0.971 14.240 1.00 84.25 173 LEU A CA 1
ATOM 1325 C C . LEU A 1 173 ? 0.109 -0.369 15.178 1.00 84.25 173 LEU A C 1
ATOM 1327 O O . LEU A 1 173 ? -0.458 -1.100 15.981 1.00 84.25 173 LEU A O 1
ATOM 1331 N N . ASP A 1 174 ? -0.197 0.922 15.041 1.00 85.56 174 ASP A N 1
ATOM 1332 C CA . ASP A 1 174 ? -1.246 1.588 15.828 1.00 85.56 174 ASP A CA 1
ATOM 1333 C C . ASP A 1 174 ? -2.649 1.008 15.554 1.00 85.56 174 ASP A C 1
ATOM 1335 O O . ASP A 1 174 ? -3.501 0.928 16.442 1.00 85.56 174 ASP A O 1
ATOM 1339 N N . LEU A 1 175 ? -2.918 0.609 14.305 1.00 88.31 175 LEU A N 1
ATOM 1340 C CA . LEU A 1 175 ? -4.179 -0.038 13.934 1.00 88.31 175 LEU A CA 1
ATOM 1341 C C . LEU A 1 175 ? -4.255 -1.464 14.486 1.00 88.31 175 LEU A C 1
ATOM 1343 O O . LEU A 1 175 ? -5.313 -1.870 14.960 1.00 88.31 175 LEU A O 1
ATOM 1347 N N . LEU A 1 176 ? -3.141 -2.200 14.461 1.00 84.06 176 LEU A N 1
ATOM 1348 C CA . LEU A 1 176 ? -3.056 -3.559 14.997 1.00 84.06 176 LEU A CA 1
ATOM 1349 C C . LEU A 1 176 ? -3.117 -3.588 16.530 1.00 84.06 176 LEU A C 1
ATOM 1351 O O . LEU A 1 176 ? -3.740 -4.483 17.086 1.00 84.06 176 LEU A O 1
ATOM 1355 N N . SER A 1 177 ? -2.530 -2.605 17.218 1.00 80.19 177 SER A N 1
ATOM 1356 C CA . SER A 1 177 ? -2.573 -2.508 18.686 1.00 80.19 177 SER A CA 1
ATOM 1357 C C . SER A 1 177 ? -3.950 -2.124 19.231 1.00 80.19 177 SER A C 1
ATOM 1359 O O . SER A 1 177 ? -4.222 -2.327 20.410 1.00 80.19 177 SER A O 1
ATOM 1361 N N . SER A 1 178 ? -4.839 -1.605 18.376 1.00 71.44 178 SER A N 1
ATOM 1362 C CA . SER A 1 178 ? -6.248 -1.383 18.722 1.00 71.44 178 SER A CA 1
ATOM 1363 C C . SER A 1 178 ? -7.050 -2.692 18.808 1.00 71.44 178 SER A C 1
ATOM 1365 O O . SER A 1 178 ? -8.228 -2.659 19.159 1.00 71.44 178 SER A O 1
ATOM 1367 N N . PHE A 1 179 ? -6.449 -3.836 18.463 1.00 66.06 179 PHE A N 1
ATOM 1368 C CA . PHE A 1 179 ? -7.075 -5.142 18.596 1.00 66.06 179 PHE A CA 1
ATOM 1369 C C . PHE A 1 179 ? -6.829 -5.694 20.010 1.00 66.06 179 PHE A C 1
ATOM 1371 O O . PHE A 1 179 ? -5.669 -5.791 20.416 1.00 66.06 179 PHE A O 1
ATOM 1378 N N . PRO A 1 180 ? -7.875 -6.056 20.774 1.00 55.50 180 PRO A N 1
ATOM 1379 C CA . PRO A 1 180 ? -7.678 -6.752 22.038 1.00 55.50 180 PRO A CA 1
ATOM 1380 C C . PRO A 1 180 ? -6.984 -8.092 21.763 1.00 55.50 180 PRO A C 1
ATOM 1382 O O . PRO A 1 180 ? -7.366 -8.802 20.831 1.00 55.50 180 PRO A O 1
ATOM 1385 N N . GLU A 1 181 ? -5.943 -8.408 22.539 1.00 48.84 181 GLU A N 1
ATOM 1386 C CA . GLU A 1 181 ? -5.263 -9.704 22.476 1.00 48.84 181 GLU A CA 1
ATOM 1387 C C . GLU A 1 181 ? -6.308 -10.827 22.553 1.00 48.84 181 GLU A C 1
ATOM 1389 O O . GLU A 1 181 ? -7.125 -10.856 23.476 1.00 48.84 181 GLU A O 1
ATOM 1394 N N . VAL A 1 182 ? -6.307 -11.715 21.556 1.00 39.28 182 VAL A N 1
ATOM 1395 C CA . VAL A 1 182 ? -7.066 -12.976 21.581 1.00 39.28 182 VAL A CA 1
ATOM 1396 C C . VAL A 1 182 ? -6.197 -14.059 22.185 1.00 39.28 182 VAL A C 1
ATOM 1398 O O . VAL A 1 182 ? -5.032 -14.174 21.732 1.00 39.28 182 VAL A O 1
#

Sequence (182 aa):
MFLKITSIVAVLLALWTIAYGQDCSPKGMKRFDITMARLVTIANSGPGKKQDSLLKATPCLNHNDPLVTKCYTSFIDGLLGAQNANDTKKIPYLCCEYVRIFPCFDEKLSPAPKCNQKGIDFVSDLIRSIAGNVVDLICGDYVEGSDKCTHLGPPPKKSKKQRRLKSFAVPVLDLLSSFPEV

pLDDT: mean 73.09, std 20.63, range [25.73, 95.94]

Secondary structure (DSSP, 8-state):
-THHHHHHHHHHHHHHHHHH------TT--HHHHHHHHHHHHHS--SSHHHHHHHHHHHHHHHTHHHHHHHHHHHHHHHHHHTTS-HHHHHHHHHHHHHHHHHHHHHHHTTSTT--HHHHHHHHHHHHHHHTTHHHHHHTT--TT-THHHHH-PPPPPPTTSPPPS-SHHHHHHHHHTSPP-

Radius of gyration: 16.46 Å; chains: 1; bounding box: 44×39×42 Å

Foldseek 3Di:
DPPPVVLVVLLVVLVVCLVDPDDDDDPPADPVLVNLLSLLCSLDVDPDDLNVLSVLLRVLCVVLVVLLCVLVLVLLQLLLLLLPDDLVCSLLSNLLSLLVSLVSLCVRRVVGPSDDVSSSVSVNVSSCSSCDCVSVVRNPQSHHPHCSSVVSDGGGGRDPPDDRDPDSSVSVVSSVVSDDDD

Organism: NCBI:txid1979941